Protein AF-A0A3C1KRU2-F1 (afdb_monomer)

pLDDT: mean 74.0, std 18.88, range [29.31, 93.12]

Nearest PDB structures (foldseek):
  8e1j-assembly1_A  TM=1.398E-01  e=3.985E-01  Schizosaccharomyces pombe
  4pjo-assembly2_b  TM=2.878E-01  e=5.418E+00  Homo sapiens
  8r08-assembly1_12  TM=2.930E-01  e=7.508E+00  Homo sapiens

Sequence (126 aa):
MQRRKEFQFIAGGAAMFTITPTATLGSSQRDDLEVFAVIDGRKVFLPEDARYVMQDRRGLWFYSKRKPRLSEGDWTPNKTSIACVTERGCVRVLKTEPAATWLETCQRTIRMVARNGERRPADDAA

Solvent-accessible surface area (backbone atoms only — not comparable to full-atom values): 7876 Å² total; per-residue (Å²): 138,83,82,79,79,80,84,78,85,80,90,77,91,76,99,64,98,64,70,67,61,51,26,48,69,75,82,81,90,54,76,52,65,45,29,28,40,78,55,94,92,37,54,36,34,42,51,84,68,48,40,30,35,32,34,43,78,86,10,41,32,30,37,30,71,62,84,78,91,63,63,90,86,71,60,55,89,88,42,51,61,34,16,27,62,42,99,86,73,47,65,40,70,43,67,57,84,55,52,94,48,41,73,82,49,50,41,68,43,50,46,35,28,44,55,96,90,44,78,41,74,48,81,80,84,124

Mean predicted aligned error: 11.69 Å

Secondary structure (DSSP, 8-state):
-----------------------EES----SSEEEEEEETTEEEE--TT--EEEE-TTSBEEEESS---SPTTTTSTTSEE-EEE-TTS-EEE-B-SPPS-TTTT-EEPEEEEEETTEEEEPP---

Radius of gyration: 16.37 Å; Cα contacts (8 Å, |Δi|>4): 217; chains: 1; bounding box: 44×33×42 Å

Structure (mmCIF, N/CA/C/O backbone):
data_AF-A0A3C1KRU2-F1
#
_entry.id   AF-A0A3C1KRU2-F1
#
loop_
_atom_site.group_PDB
_atom_site.id
_atom_site.type_symbol
_atom_site.label_atom_id
_atom_site.label_alt_id
_atom_site.label_comp_id
_atom_site.label_asym_id
_atom_site.label_entity_id
_atom_site.label_seq_id
_atom_site.pdbx_PDB_ins_code
_atom_site.Cartn_x
_atom_site.Cartn_y
_atom_site.Cartn_z
_atom_site.occupancy
_atom_site.B_iso_or_equiv
_atom_site.auth_seq_id
_atom_site.auth_comp_id
_atom_site.auth_asym_id
_atom_site.auth_atom_id
_atom_site.pdbx_PDB_model_num
ATOM 1 N N . MET A 1 1 ? -27.102 -12.851 28.538 1.00 36.50 1 MET A N 1
ATOM 2 C CA . MET A 1 1 ? -26.575 -13.852 27.580 1.00 36.50 1 MET A CA 1
ATOM 3 C C . MET A 1 1 ? -26.629 -13.263 26.171 1.00 36.50 1 MET A C 1
ATOM 5 O O . MET A 1 1 ? -27.646 -13.379 25.500 1.00 36.50 1 MET A O 1
ATOM 9 N N . GLN A 1 2 ? -25.574 -12.564 25.738 1.00 36.72 2 GLN A N 1
ATOM 10 C CA . GLN A 1 2 ? -25.480 -12.010 24.381 1.00 36.72 2 GLN A CA 1
ATOM 11 C C . GLN A 1 2 ? -24.970 -13.102 23.428 1.00 36.72 2 GLN A C 1
ATOM 13 O O . GLN A 1 2 ? -23.829 -13.547 23.556 1.00 36.72 2 GLN A O 1
ATOM 18 N N . ARG A 1 3 ? -25.799 -13.531 22.468 1.00 38.41 3 ARG A N 1
ATOM 19 C CA . ARG A 1 3 ? -25.345 -14.354 21.337 1.00 38.41 3 ARG A CA 1
ATOM 20 C C . ARG A 1 3 ? -24.471 -13.483 20.434 1.00 38.41 3 ARG A C 1
ATOM 22 O O . ARG A 1 3 ? -24.970 -12.543 19.817 1.00 38.41 3 ARG A O 1
ATOM 29 N N . ARG A 1 4 ? -23.170 -13.778 20.385 1.00 37.56 4 ARG A N 1
ATOM 30 C CA . ARG A 1 4 ? -22.245 -13.219 19.392 1.00 37.56 4 ARG A CA 1
ATOM 31 C C . ARG A 1 4 ? -22.706 -13.698 18.014 1.00 37.56 4 ARG A C 1
ATOM 33 O O . ARG A 1 4 ? -22.776 -14.898 17.780 1.00 37.56 4 ARG A O 1
ATOM 40 N N . LYS A 1 5 ? -23.079 -12.765 17.136 1.00 36.12 5 LYS A N 1
ATOM 41 C CA . LYS A 1 5 ? -23.310 -13.061 15.720 1.00 36.12 5 LYS A CA 1
ATOM 42 C C . LYS A 1 5 ? -21.947 -13.305 15.075 1.00 36.12 5 LYS A C 1
ATOM 44 O O . LYS A 1 5 ? -21.162 -12.370 14.939 1.00 36.12 5 LYS A O 1
ATOM 49 N N . GLU A 1 6 ? -21.674 -14.558 14.734 1.00 36.47 6 GLU A N 1
ATOM 50 C CA . GLU A 1 6 ? -20.614 -14.930 13.802 1.00 36.47 6 GLU A CA 1
ATOM 51 C C . GLU A 1 6 ? -20.919 -14.300 12.440 1.00 36.47 6 GLU A C 1
ATOM 53 O O . GLU A 1 6 ? -21.974 -14.535 11.850 1.00 36.47 6 GLU A O 1
ATOM 58 N N . PHE A 1 7 ? -20.006 -13.465 11.950 1.00 29.97 7 PHE A N 1
ATOM 59 C CA . PHE A 1 7 ? -20.025 -13.006 10.567 1.00 29.97 7 PHE A CA 1
ATOM 60 C C . PHE A 1 7 ? -19.333 -14.062 9.713 1.00 29.97 7 PHE A C 1
ATOM 62 O O . PHE A 1 7 ? -18.112 -14.085 9.575 1.00 29.97 7 PHE A O 1
ATOM 69 N N . GLN A 1 8 ? -20.141 -14.967 9.172 1.00 29.31 8 GLN A N 1
ATOM 70 C CA . GLN A 1 8 ? -19.712 -15.969 8.212 1.00 29.31 8 GLN A CA 1
ATOM 71 C C . GLN A 1 8 ? -19.596 -15.301 6.835 1.00 29.31 8 GLN A C 1
ATOM 73 O O . GLN A 1 8 ? -20.592 -14.883 6.243 1.00 29.31 8 GLN A O 1
ATOM 78 N N . PHE A 1 9 ? -18.368 -15.151 6.337 1.00 33.53 9 PHE A N 1
ATOM 79 C CA . PHE A 1 9 ? -18.115 -14.699 4.972 1.00 33.53 9 PHE A CA 1
ATOM 80 C C . PHE A 1 9 ? -18.471 -15.831 4.001 1.00 33.53 9 PHE A C 1
ATOM 82 O O . PHE A 1 9 ? -17.787 -16.851 3.950 1.00 33.53 9 PHE A O 1
ATOM 89 N N . ILE A 1 10 ? -19.549 -15.653 3.236 1.00 40.31 10 ILE A N 1
ATOM 90 C CA . ILE A 1 10 ? -19.930 -16.562 2.152 1.00 40.31 10 ILE A CA 1
ATOM 91 C C . ILE A 1 10 ? -19.189 -16.126 0.885 1.00 40.31 10 ILE A C 1
ATOM 93 O O . ILE A 1 10 ? -19.468 -15.070 0.320 1.00 40.31 10 ILE A O 1
ATOM 97 N N . ALA A 1 11 ? -18.248 -16.954 0.436 1.00 46.50 11 ALA A N 1
ATOM 98 C CA . ALA A 1 11 ? -17.727 -16.906 -0.923 1.00 46.50 11 ALA A CA 1
ATOM 99 C C . ALA A 1 11 ? -18.720 -17.631 -1.848 1.00 46.50 11 ALA A C 1
ATOM 101 O O . ALA A 1 11 ? -18.865 -18.848 -1.775 1.00 46.50 11 ALA A O 1
ATOM 102 N N . GLY A 1 12 ? -19.423 -16.884 -2.700 1.00 32.94 12 GLY A N 1
ATOM 103 C CA . GLY A 1 12 ? -20.343 -17.419 -3.705 1.00 32.94 12 GLY A CA 1
ATOM 104 C C . GLY A 1 12 ? -20.366 -16.499 -4.921 1.00 32.94 12 GLY A C 1
ATOM 105 O O . GLY A 1 12 ? -20.658 -15.314 -4.793 1.00 32.94 12 GLY A O 1
ATOM 106 N N . GLY A 1 13 ? -19.957 -17.031 -6.073 1.00 45.19 13 GLY A N 1
ATOM 107 C CA . GLY A 1 13 ? -19.628 -16.264 -7.270 1.00 45.19 13 GLY A CA 1
ATOM 108 C C . GLY A 1 13 ? -20.804 -15.622 -8.006 1.00 45.19 13 GLY A C 1
ATOM 109 O O . GLY A 1 13 ? -21.908 -16.152 -8.043 1.00 45.19 13 GLY A O 1
ATOM 110 N N . ALA A 1 14 ? -20.500 -14.505 -8.665 1.00 34.34 14 ALA A N 1
ATOM 111 C CA . ALA A 1 14 ? -21.097 -14.035 -9.912 1.00 34.34 14 ALA A CA 1
ATOM 112 C C . ALA A 1 14 ? -20.191 -12.923 -10.467 1.00 34.34 14 ALA A C 1
ATOM 114 O O . ALA A 1 14 ? -19.646 -12.121 -9.710 1.00 34.34 14 ALA A O 1
ATOM 115 N N . ALA A 1 15 ? -19.994 -12.899 -11.783 1.00 44.59 15 ALA A N 1
ATOM 116 C CA . ALA A 1 15 ? -19.169 -11.919 -12.474 1.00 44.59 15 ALA A CA 1
ATOM 117 C C . ALA A 1 15 ? -19.676 -10.479 -12.243 1.00 44.59 15 ALA A C 1
ATOM 119 O O . ALA A 1 15 ? -20.653 -10.040 -12.841 1.00 44.59 15 ALA A O 1
ATOM 120 N N . MET A 1 16 ? -18.974 -9.730 -11.398 1.00 32.31 16 MET A N 1
ATOM 121 C CA . MET A 1 16 ? -18.950 -8.270 -11.373 1.00 32.31 16 MET A CA 1
ATOM 122 C C . MET A 1 16 ? -17.481 -7.858 -11.459 1.00 32.31 16 MET A C 1
ATOM 124 O O . MET A 1 16 ? -16.611 -8.577 -10.964 1.00 32.31 16 MET A O 1
ATOM 128 N N . PHE A 1 17 ? -17.181 -6.706 -12.065 1.00 38.28 17 PHE A N 1
ATOM 129 C CA . PHE A 1 17 ? -15.876 -6.037 -11.965 1.00 38.28 17 PHE A CA 1
ATOM 130 C C . PHE A 1 17 ? -15.652 -5.547 -10.521 1.00 38.28 17 PHE A C 1
ATOM 132 O O . PHE A 1 17 ? -15.549 -4.359 -10.227 1.00 38.28 17 PHE A O 1
ATOM 139 N N . THR A 1 18 ? -15.658 -6.489 -9.588 1.00 40.47 18 THR A N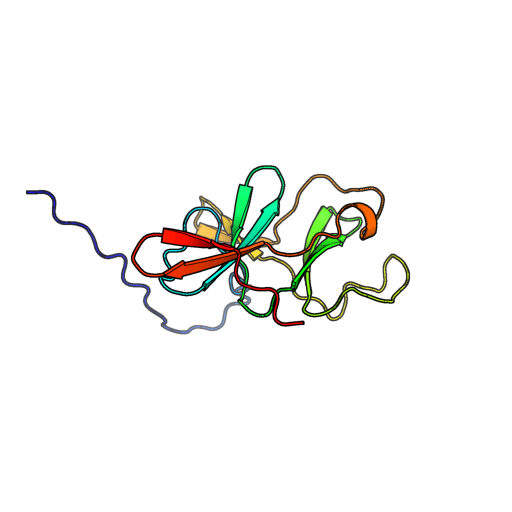 1
ATOM 140 C CA . THR A 1 18 ? -15.452 -6.301 -8.166 1.00 40.47 18 THR A CA 1
ATOM 141 C C . THR A 1 18 ? -13.954 -6.265 -7.986 1.00 40.47 18 THR A C 1
ATOM 143 O O . THR A 1 18 ? -13.292 -7.301 -7.990 1.00 40.47 18 THR A O 1
ATOM 146 N N . ILE A 1 19 ? -13.407 -5.055 -7.876 1.00 52.78 19 ILE A N 1
ATOM 147 C CA . ILE A 1 19 ? -12.082 -4.854 -7.298 1.00 52.78 19 ILE A CA 1
ATOM 148 C C . ILE A 1 19 ? -12.079 -5.668 -6.002 1.00 52.78 19 ILE A C 1
ATOM 150 O O . ILE A 1 19 ? -12.845 -5.373 -5.085 1.00 52.78 19 ILE A O 1
ATOM 154 N N . THR A 1 20 ? -11.307 -6.750 -5.953 1.00 58.72 20 THR A N 1
ATOM 155 C CA . THR A 1 20 ? -11.164 -7.525 -4.724 1.00 58.72 20 THR A CA 1
ATOM 156 C C . THR A 1 20 ? -10.491 -6.616 -3.699 1.00 58.72 20 THR A C 1
ATOM 158 O O . THR A 1 20 ? -9.481 -5.993 -4.041 1.00 58.72 20 THR A O 1
ATOM 161 N N . PRO A 1 21 ? -11.016 -6.489 -2.466 1.00 64.25 21 PRO A N 1
ATOM 162 C CA . PRO A 1 21 ? -10.324 -5.750 -1.424 1.00 64.25 21 PRO A CA 1
ATOM 163 C C . PRO A 1 21 ? -8.944 -6.368 -1.226 1.00 64.25 21 PRO A C 1
ATOM 165 O O . PRO A 1 21 ? -8.816 -7.521 -0.823 1.00 64.25 21 PRO A O 1
ATOM 168 N N . THR A 1 22 ? -7.905 -5.609 -1.540 1.00 72.00 22 THR A N 1
ATOM 169 C CA . THR A 1 22 ? -6.524 -6.029 -1.293 1.00 72.00 22 THR A CA 1
ATOM 170 C C . THR A 1 22 ? -6.092 -5.663 0.118 1.00 72.00 22 THR A C 1
ATOM 172 O O . THR A 1 22 ? -5.022 -6.069 0.556 1.00 72.00 22 THR A O 1
ATOM 175 N N . ALA A 1 23 ? -6.894 -4.854 0.811 1.00 72.00 23 ALA A N 1
ATOM 176 C CA . ALA A 1 23 ? -6.614 -4.366 2.138 1.00 72.00 23 ALA A CA 1
ATOM 177 C C . ALA A 1 23 ? -7.881 -4.281 2.989 1.00 72.00 23 ALA A C 1
ATOM 179 O O . ALA A 1 23 ? -8.991 -4.075 2.494 1.00 72.00 23 ALA A O 1
ATOM 180 N N . THR A 1 24 ? -7.695 -4.419 4.299 1.00 72.62 24 THR A N 1
ATOM 181 C CA . THR A 1 24 ? -8.758 -4.229 5.293 1.00 72.62 24 THR A CA 1
ATOM 182 C C . THR A 1 24 ? -8.406 -3.037 6.175 1.00 72.62 24 THR A C 1
ATOM 184 O O . THR A 1 24 ? -7.258 -2.888 6.595 1.00 72.62 24 THR A O 1
ATOM 187 N N . LEU A 1 25 ? -9.385 -2.179 6.457 1.00 62.91 25 LEU A N 1
ATOM 188 C CA . LEU A 1 25 ? -9.247 -1.079 7.414 1.00 62.91 25 LEU A CA 1
ATOM 189 C C . LEU A 1 25 ? -9.668 -1.565 8.806 1.00 62.91 25 LEU A C 1
ATOM 191 O O . LEU A 1 25 ? -10.675 -2.258 8.929 1.00 62.91 25 LEU A O 1
ATOM 195 N N . GLY A 1 26 ? -8.943 -1.181 9.860 1.00 63.66 26 GLY A N 1
ATOM 196 C CA . GLY A 1 26 ? -9.392 -1.406 11.243 1.00 63.66 26 GLY A CA 1
ATOM 197 C C . GLY A 1 26 ? -8.656 -2.524 11.980 1.00 63.66 26 GLY A C 1
ATOM 198 O O . GLY A 1 26 ? -7.513 -2.313 12.376 1.00 63.66 26 GLY A O 1
ATOM 199 N N . SER A 1 27 ? -9.296 -3.681 12.212 1.00 51.47 27 SER A N 1
ATOM 200 C CA . SER A 1 27 ? -8.738 -4.834 12.949 1.00 51.47 27 SER A CA 1
ATOM 201 C C . SER A 1 27 ? -8.808 -6.129 12.131 1.00 51.47 27 SER A C 1
ATOM 203 O O . SER A 1 27 ? -9.883 -6.708 11.991 1.00 51.47 27 SER A O 1
ATOM 205 N N . SER A 1 28 ? -7.680 -6.628 11.625 1.00 53.03 28 SER A N 1
ATOM 206 C CA . SER A 1 28 ? -7.599 -7.999 11.123 1.00 53.03 28 SER A CA 1
ATOM 207 C C . SER A 1 28 ? -7.063 -8.896 12.234 1.00 53.03 28 SER A C 1
ATOM 209 O O . SER A 1 28 ? -5.923 -8.730 12.659 1.00 53.03 28 SER A O 1
ATOM 211 N N . GLN A 1 29 ? -7.883 -9.833 12.704 1.00 48.91 29 GLN A N 1
ATOM 212 C CA . GLN A 1 29 ? -7.456 -10.938 13.565 1.00 48.91 29 GLN A CA 1
ATOM 213 C C . GLN A 1 29 ? -6.939 -12.069 12.672 1.00 48.91 29 GLN A C 1
ATOM 215 O O . GLN A 1 29 ? -7.651 -13.031 12.404 1.00 48.91 29 GLN A O 1
ATOM 220 N N . ARG A 1 30 ? -5.737 -11.914 12.111 1.00 54.28 30 ARG A N 1
ATOM 221 C CA . ARG A 1 30 ? -4.972 -13.081 11.661 1.00 54.28 30 ARG A CA 1
ATOM 222 C C . ARG A 1 30 ? -3.965 -13.359 12.760 1.00 54.28 30 ARG A C 1
ATOM 224 O O . ARG A 1 30 ? -3.138 -12.498 13.042 1.00 54.28 30 ARG A O 1
ATOM 231 N N . ASP A 1 31 ? -4.112 -14.513 13.397 1.00 58.94 31 ASP A N 1
ATOM 232 C CA . ASP A 1 31 ? -3.462 -14.830 14.670 1.00 58.94 31 ASP A CA 1
ATOM 233 C C . ASP A 1 31 ? -1.939 -15.015 14.573 1.00 58.94 31 ASP A C 1
ATOM 235 O O . ASP A 1 31 ? -1.280 -15.044 15.606 1.00 58.94 31 ASP A O 1
ATOM 239 N N . ASP A 1 32 ? -1.364 -15.032 13.363 1.00 72.62 32 ASP A N 1
ATOM 240 C CA . ASP A 1 32 ? 0.059 -15.335 13.174 1.00 72.62 32 ASP A CA 1
ATOM 241 C C . ASP A 1 32 ? 0.883 -14.139 12.663 1.00 72.62 32 ASP A C 1
ATOM 243 O O . ASP A 1 32 ? 1.864 -13.750 13.297 1.00 72.62 32 ASP A O 1
ATOM 247 N N . LEU A 1 33 ? 0.498 -13.516 11.540 1.00 79.88 33 LEU A N 1
ATOM 248 C CA . LEU A 1 33 ? 1.261 -12.435 10.901 1.00 79.88 33 LEU A CA 1
ATOM 249 C C . LEU A 1 33 ? 0.351 -11.286 10.448 1.00 79.88 33 LEU A C 1
ATOM 251 O O . LEU A 1 33 ? -0.450 -11.417 9.522 1.00 79.88 33 LEU A O 1
ATOM 255 N N . GLU A 1 34 ? 0.531 -10.117 11.057 1.00 85.31 34 GLU A N 1
ATOM 256 C CA . GLU A 1 34 ? -0.104 -8.871 10.638 1.00 85.31 34 GLU A CA 1
ATOM 257 C C . GLU A 1 34 ? 0.874 -8.044 9.796 1.00 85.31 34 GLU A C 1
ATOM 259 O O . GLU A 1 34 ? 1.901 -7.582 10.296 1.00 85.31 34 GLU A O 1
ATOM 264 N N . VAL A 1 35 ? 0.532 -7.788 8.532 1.00 88.88 35 VAL A N 1
ATOM 265 C CA . VAL A 1 35 ? 1.250 -6.830 7.677 1.00 88.88 35 VAL A CA 1
ATOM 266 C C . VAL A 1 35 ? 0.362 -5.619 7.451 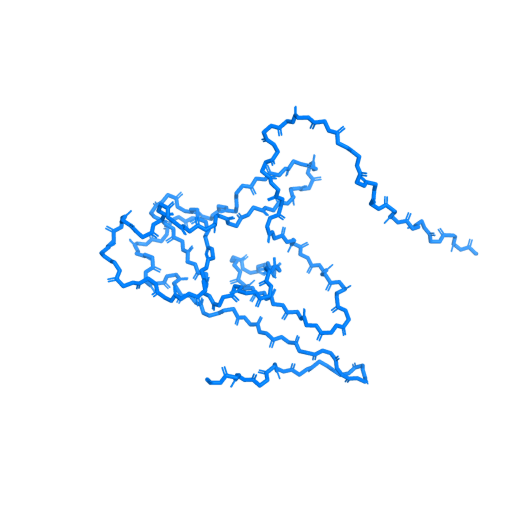1.00 88.88 35 VAL A C 1
ATOM 268 O O . VAL A 1 35 ? -0.786 -5.757 7.034 1.00 88.88 35 VAL A O 1
ATOM 271 N N . PHE A 1 36 ? 0.860 -4.423 7.749 1.00 89.94 36 PHE A N 1
ATOM 272 C CA . PHE A 1 36 ? 0.078 -3.200 7.605 1.00 89.94 36 PHE A CA 1
ATOM 273 C C . PHE A 1 36 ? 0.935 -1.973 7.312 1.00 89.94 36 PHE A C 1
ATOM 275 O O . PHE A 1 36 ? 2.149 -1.970 7.489 1.00 89.94 36 PHE A O 1
ATOM 282 N N . ALA A 1 37 ? 0.283 -0.898 6.891 1.00 91.94 37 ALA A N 1
ATOM 283 C CA . ALA A 1 37 ? 0.854 0.438 6.847 1.00 91.94 37 ALA A CA 1
ATOM 284 C C . ALA A 1 37 ? -0.056 1.412 7.600 1.00 91.94 37 ALA A C 1
ATOM 286 O O . ALA A 1 37 ? -1.264 1.186 7.700 1.00 91.94 37 ALA A O 1
ATOM 287 N N . VAL A 1 38 ? 0.521 2.488 8.133 1.00 91.06 38 VAL A N 1
ATOM 288 C CA . VAL A 1 38 ? -0.257 3.615 8.652 1.00 91.06 38 VAL A CA 1
ATOM 289 C C . VAL A 1 38 ? -0.355 4.644 7.537 1.00 91.06 3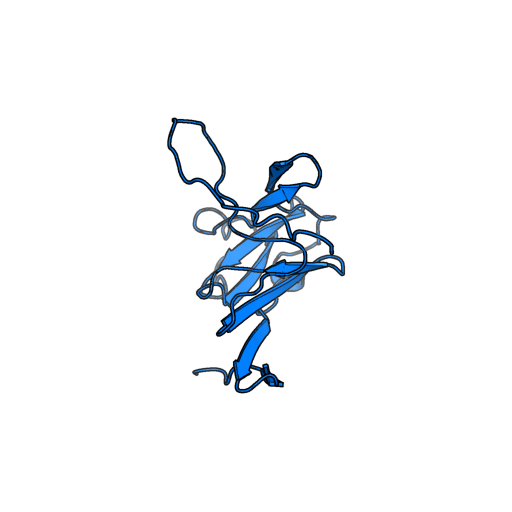8 VAL A C 1
ATOM 291 O O . VAL A 1 38 ? 0.659 5.166 7.078 1.00 91.06 38 VAL A O 1
ATOM 294 N N . ILE A 1 39 ? -1.570 4.882 7.059 1.00 90.00 39 ILE A N 1
ATOM 295 C CA . ILE A 1 39 ? -1.862 5.832 5.985 1.00 90.00 39 ILE A CA 1
ATOM 296 C C . ILE A 1 39 ? -2.926 6.779 6.519 1.00 90.00 39 ILE A C 1
ATOM 298 O O . ILE A 1 39 ? -3.987 6.323 6.943 1.00 90.00 39 ILE A O 1
ATOM 302 N N . ASP A 1 40 ? -2.622 8.077 6.536 1.00 87.25 40 ASP A N 1
ATOM 303 C CA . ASP A 1 40 ? -3.524 9.121 7.045 1.00 87.25 40 ASP A CA 1
ATOM 304 C C . ASP A 1 40 ? -4.059 8.812 8.463 1.00 87.25 40 ASP A C 1
ATOM 306 O O . ASP A 1 40 ? -5.256 8.820 8.744 1.00 87.25 40 ASP A O 1
ATOM 310 N N . GLY A 1 41 ? -3.154 8.387 9.355 1.00 86.00 41 GLY A N 1
ATOM 311 C CA . GLY A 1 41 ? -3.477 8.005 10.737 1.00 86.00 41 GLY A CA 1
ATOM 312 C C . GLY A 1 41 ? -4.257 6.692 10.894 1.00 86.00 41 GLY A C 1
ATOM 313 O O . GLY A 1 41 ? -4.562 6.296 12.018 1.00 86.00 41 GLY A O 1
ATOM 314 N N . ARG A 1 42 ? -4.568 5.980 9.803 1.00 85.81 42 ARG A N 1
ATOM 315 C CA . ARG A 1 42 ? -5.343 4.731 9.825 1.00 85.81 42 ARG A CA 1
ATOM 316 C C . ARG A 1 42 ? -4.471 3.517 9.541 1.00 85.81 42 ARG A C 1
ATOM 318 O O . ARG A 1 42 ? -3.642 3.521 8.633 1.00 85.81 42 ARG A O 1
ATOM 325 N N . LYS A 1 43 ? -4.708 2.438 10.290 1.00 88.00 43 LYS A N 1
ATOM 326 C CA . LYS A 1 43 ? -4.082 1.134 10.049 1.00 88.00 43 LYS A CA 1
ATOM 327 C C . LYS A 1 43 ? -4.737 0.461 8.840 1.00 88.00 43 LYS A C 1
ATOM 329 O O . LYS A 1 43 ? -5.933 0.162 8.862 1.00 88.00 43 LYS A O 1
ATOM 334 N N . VAL A 1 44 ? -3.940 0.223 7.803 1.00 88.50 44 VAL A N 1
ATOM 335 C CA . VAL A 1 44 ? -4.333 -0.453 6.563 1.00 88.50 44 VAL A CA 1
ATOM 336 C C . VAL A 1 44 ? -3.627 -1.799 6.509 1.00 88.50 44 VAL A C 1
ATOM 338 O O . VAL A 1 44 ? -2.413 -1.840 6.314 1.00 88.50 44 VAL A O 1
ATOM 341 N N . PHE A 1 45 ? -4.362 -2.894 6.697 1.00 87.50 45 PHE A N 1
ATOM 342 C CA . PHE A 1 45 ? -3.797 -4.239 6.585 1.00 87.50 45 PHE A CA 1
ATOM 343 C C . PHE A 1 45 ? -3.621 -4.630 5.136 1.00 87.50 45 PHE A C 1
ATOM 345 O O . PHE A 1 45 ? -4.500 -4.384 4.316 1.00 87.50 45 PHE A O 1
ATOM 352 N N . LEU A 1 46 ? -2.493 -5.253 4.845 1.00 88.06 46 LEU A N 1
ATOM 353 C CA . LEU A 1 46 ? -2.036 -5.576 3.508 1.00 88.06 46 LEU A CA 1
ATOM 354 C C . LEU A 1 46 ? -1.741 -7.074 3.412 1.00 88.06 46 LEU A C 1
ATOM 356 O O . LEU A 1 46 ? -1.597 -7.745 4.438 1.00 88.06 46 LEU A O 1
ATOM 360 N N . PRO A 1 47 ? -1.619 -7.611 2.191 1.00 86.88 47 PRO A N 1
ATOM 361 C CA . PRO A 1 47 ? -1.182 -8.981 1.994 1.00 86.88 47 PRO A CA 1
ATOM 362 C C . PRO A 1 47 ? 0.237 -9.189 2.535 1.00 86.88 47 PRO A C 1
ATOM 364 O O . PRO A 1 47 ? 1.050 -8.265 2.581 1.00 86.88 47 PRO A O 1
ATOM 367 N N . GLU A 1 48 ? 0.559 -10.424 2.907 1.00 86.94 48 GLU A N 1
ATOM 368 C CA . GLU A 1 48 ? 1.833 -10.762 3.554 1.00 86.94 48 GLU A CA 1
ATOM 369 C C . GLU A 1 48 ? 3.064 -10.492 2.682 1.00 86.94 48 GLU A C 1
ATOM 371 O O . GLU A 1 48 ? 4.171 -10.322 3.197 1.00 86.94 48 GLU A O 1
ATOM 376 N N . ASP A 1 49 ? 2.888 -10.443 1.365 1.00 86.00 49 ASP A N 1
ATOM 377 C CA . ASP A 1 49 ? 3.941 -10.168 0.395 1.00 86.00 49 ASP A CA 1
ATOM 378 C C . ASP A 1 49 ? 4.138 -8.668 0.112 1.00 86.00 49 ASP A C 1
ATOM 380 O O . ASP A 1 49 ? 5.115 -8.291 -0.546 1.00 86.00 49 ASP A O 1
ATOM 384 N N . ALA A 1 50 ? 3.269 -7.798 0.634 1.00 90.38 50 ALA A N 1
ATOM 385 C CA . ALA A 1 50 ? 3.460 -6.359 0.579 1.00 90.38 50 ALA A CA 1
ATOM 386 C C . ALA A 1 50 ? 4.667 -5.970 1.444 1.00 90.38 50 ALA A C 1
ATOM 388 O O . ALA A 1 50 ? 4.703 -6.257 2.638 1.00 90.38 50 ALA A O 1
ATOM 389 N N . ARG A 1 51 ? 5.668 -5.325 0.832 1.00 92.12 51 ARG A N 1
ATOM 390 C CA . ARG A 1 51 ? 6.862 -4.819 1.534 1.00 92.12 51 ARG A CA 1
ATOM 391 C C . ARG A 1 51 ? 6.931 -3.301 1.567 1.00 92.12 51 ARG A C 1
ATOM 393 O O . ARG A 1 51 ? 7.460 -2.735 2.519 1.00 92.12 51 ARG A O 1
ATOM 400 N N . TYR A 1 52 ? 6.419 -2.651 0.529 1.00 92.31 52 TYR A N 1
ATOM 401 C CA . TYR A 1 52 ? 6.400 -1.201 0.402 1.00 92.31 52 TYR A CA 1
ATOM 402 C C . TYR A 1 52 ? 5.005 -0.735 0.036 1.00 92.31 52 TYR A C 1
ATOM 404 O O . TYR A 1 52 ? 4.316 -1.409 -0.733 1.00 92.31 52 TYR A O 1
ATOM 412 N N . VAL A 1 53 ? 4.641 0.441 0.527 1.00 93.06 53 VAL A N 1
ATOM 413 C CA . VAL A 1 53 ? 3.487 1.196 0.050 1.00 93.06 53 VAL A CA 1
ATOM 414 C C . VAL A 1 53 ? 3.918 2.584 -0.378 1.00 93.06 53 VAL A C 1
ATOM 416 O O . VAL A 1 53 ? 4.891 3.126 0.145 1.00 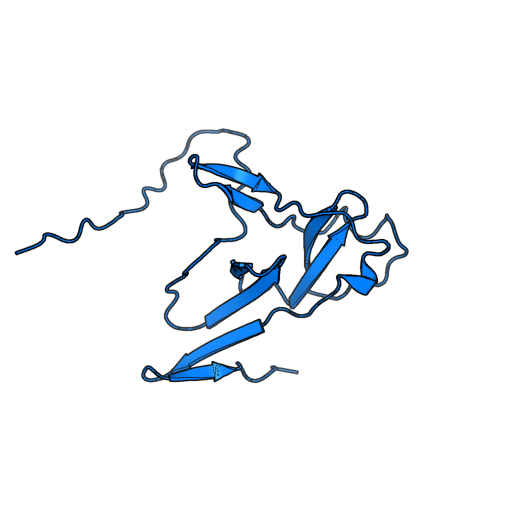93.06 53 VAL A O 1
ATOM 419 N N . MET A 1 54 ? 3.206 3.134 -1.349 1.00 92.81 54 MET A N 1
ATOM 420 C CA . MET A 1 54 ? 3.479 4.455 -1.899 1.00 92.81 54 MET A CA 1
ATOM 421 C C . MET A 1 54 ? 2.238 5.016 -2.579 1.00 92.81 54 MET A C 1
ATOM 423 O O . MET A 1 54 ? 1.344 4.270 -2.992 1.00 92.81 54 MET A O 1
ATOM 427 N N . GLN A 1 55 ? 2.223 6.334 -2.715 1.00 91.94 55 GLN A N 1
ATOM 428 C CA . GLN A 1 55 ? 1.154 7.084 -3.343 1.00 91.94 55 GLN A CA 1
ATOM 429 C C . GLN A 1 55 ? 1.587 7.587 -4.724 1.00 91.94 55 GLN A C 1
ATOM 431 O O . GLN A 1 55 ? 2.737 7.984 -4.918 1.00 91.94 55 GLN A O 1
ATOM 436 N N . ASP A 1 56 ? 0.679 7.573 -5.696 1.00 89.31 56 ASP A N 1
ATOM 437 C CA . ASP A 1 56 ? 0.886 8.257 -6.973 1.00 89.31 56 ASP A CA 1
ATOM 438 C C . ASP A 1 56 ? 0.510 9.750 -6.898 1.00 89.31 56 ASP A C 1
ATOM 440 O O . ASP A 1 56 ? -0.086 10.225 -5.931 1.00 89.31 56 ASP A O 1
ATOM 444 N N . ARG A 1 57 ? 0.794 10.496 -7.973 1.00 87.19 57 ARG A N 1
ATOM 445 C CA . ARG A 1 57 ? 0.447 11.926 -8.085 1.00 87.19 57 ARG A CA 1
ATOM 446 C C . ARG A 1 57 ? -1.062 12.211 -8.062 1.00 87.19 57 ARG A C 1
ATOM 448 O O . ARG A 1 57 ? -1.471 13.360 -7.961 1.00 87.19 57 ARG A O 1
ATOM 455 N N . ARG A 1 58 ? -1.915 11.190 -8.208 1.00 87.56 58 ARG A N 1
ATOM 456 C CA . ARG A 1 58 ? -3.384 11.312 -8.157 1.00 87.56 58 ARG A CA 1
ATOM 457 C C . ARG A 1 58 ? -3.920 11.084 -6.744 1.00 87.56 58 ARG A C 1
ATOM 459 O O . ARG A 1 58 ? -5.131 11.186 -6.526 1.00 87.56 58 ARG A O 1
ATOM 466 N N . GLY A 1 59 ? -3.039 10.757 -5.807 1.00 89.44 59 GLY A N 1
ATOM 467 C CA . GLY A 1 59 ? -3.357 10.468 -4.425 1.00 89.44 59 GLY A CA 1
ATOM 468 C C . GLY A 1 59 ? -3.720 9.004 -4.150 1.00 89.44 59 GLY A C 1
ATOM 469 O O . GLY A 1 59 ? -4.160 8.692 -3.043 1.00 89.44 59 GLY A O 1
ATOM 470 N N . LEU A 1 60 ? -3.582 8.115 -5.140 1.00 91.19 60 LEU A N 1
ATOM 471 C CA . LEU A 1 60 ? -3.940 6.700 -5.045 1.00 91.19 60 LEU A CA 1
ATOM 472 C C . LEU A 1 60 ? -2.798 5.893 -4.438 1.00 91.19 60 LEU A C 1
ATOM 474 O O . LEU A 1 60 ? -1.638 6.056 -4.813 1.00 91.19 60 LEU A O 1
ATOM 478 N N . TRP A 1 61 ? -3.143 4.982 -3.536 1.00 92.56 61 TRP A N 1
ATOM 479 C CA . TRP A 1 61 ? -2.170 4.147 -2.844 1.00 92.56 61 TRP A CA 1
ATOM 480 C C . TRP A 1 61 ? -1.981 2.793 -3.515 1.00 92.56 61 TRP A C 1
ATOM 482 O O . TRP A 1 61 ? -2.934 2.148 -3.953 1.00 92.56 61 TRP A O 1
ATOM 492 N N . PHE A 1 62 ? -0.734 2.336 -3.536 1.00 92.50 62 PHE A N 1
ATOM 493 C CA . PHE A 1 62 ? -0.314 1.060 -4.100 1.00 92.50 62 PHE A CA 1
ATOM 494 C C . PHE A 1 62 ? 0.615 0.342 -3.130 1.00 92.50 62 PHE A C 1
ATOM 496 O O . PHE A 1 62 ? 1.288 0.980 -2.319 1.00 92.50 62 PHE A O 1
ATOM 503 N N . TYR A 1 63 ? 0.694 -0.981 -3.252 1.00 92.25 63 TYR A N 1
ATOM 504 C CA . TYR A 1 63 ? 1.711 -1.773 -2.573 1.00 92.25 63 TYR A CA 1
ATOM 505 C C . TYR A 1 63 ? 2.605 -2.520 -3.564 1.00 92.25 63 TYR A C 1
ATOM 507 O O . TYR A 1 63 ? 2.252 -2.771 -4.720 1.00 92.25 63 TYR A O 1
ATOM 515 N N . SER A 1 64 ? 3.808 -2.867 -3.112 1.00 90.69 64 SER A N 1
ATOM 516 C CA . SER A 1 64 ? 4.787 -3.585 -3.920 1.00 90.69 64 SER A CA 1
ATOM 517 C C . SER A 1 64 ? 5.680 -4.500 -3.084 1.00 90.69 64 SER A C 1
ATOM 519 O O . SER A 1 64 ? 5.954 -4.246 -1.909 1.00 90.69 64 SER A O 1
ATOM 521 N N . LYS A 1 65 ? 6.168 -5.574 -3.715 1.00 90.31 65 LYS A N 1
ATOM 522 C CA . LYS A 1 65 ? 7.137 -6.512 -3.117 1.00 90.31 65 LYS A CA 1
ATOM 523 C C . LYS A 1 65 ? 8.554 -5.945 -3.075 1.00 90.31 65 LYS A C 1
ATOM 525 O O . LYS A 1 65 ? 9.367 -6.341 -2.251 1.00 90.31 65 LYS A O 1
ATOM 530 N N . ARG A 1 66 ? 8.883 -5.051 -4.009 1.00 87.12 66 ARG A N 1
ATOM 531 C CA . ARG A 1 66 ? 10.209 -4.448 -4.173 1.00 87.12 66 ARG A CA 1
ATOM 532 C C . ARG A 1 66 ? 10.035 -2.963 -4.427 1.00 87.12 66 ARG A C 1
ATOM 534 O O . ARG A 1 66 ? 9.154 -2.588 -5.201 1.00 87.12 66 ARG A O 1
ATOM 541 N N . LYS A 1 67 ? 10.917 -2.149 -3.844 1.00 86.31 67 LYS A N 1
ATOM 542 C CA . LYS A 1 67 ? 10.950 -0.713 -4.112 1.00 86.31 67 LYS A CA 1
ATOM 543 C C . LYS A 1 67 ? 11.119 -0.481 -5.626 1.00 86.31 67 LYS A C 1
ATOM 545 O O . LYS A 1 67 ? 12.038 -1.060 -6.215 1.00 86.31 67 LYS A O 1
ATOM 550 N N . PRO A 1 68 ? 10.242 0.308 -6.273 1.00 84.00 68 PRO A N 1
ATOM 551 C CA . PRO A 1 68 ? 10.399 0.679 -7.673 1.00 84.00 68 PRO A CA 1
ATOM 552 C C . PRO A 1 68 ? 11.768 1.317 -7.934 1.00 84.00 68 PRO A C 1
ATOM 554 O O . PRO A 1 68 ? 12.245 2.115 -7.132 1.00 84.00 68 PRO A O 1
ATOM 557 N N . ARG A 1 69 ? 12.385 0.961 -9.067 1.00 81.81 69 ARG A N 1
ATOM 558 C CA . ARG A 1 69 ? 13.631 1.569 -9.578 1.00 81.81 69 ARG A CA 1
ATOM 559 C C . ARG A 1 69 ? 13.375 2.558 -10.726 1.00 81.81 69 ARG A C 1
ATOM 561 O O . ARG A 1 69 ? 14.316 2.982 -11.381 1.00 81.81 69 ARG A O 1
ATOM 568 N N . LEU A 1 70 ? 12.103 2.838 -11.009 1.00 74.06 70 LEU A N 1
ATOM 569 C CA . LEU A 1 70 ? 11.641 3.611 -12.163 1.00 74.06 70 LEU A CA 1
ATOM 570 C C . LEU A 1 70 ? 11.534 5.102 -11.822 1.00 74.06 70 LEU A C 1
ATOM 572 O O . LEU A 1 70 ? 11.364 5.463 -10.654 1.00 74.06 70 LEU A O 1
ATOM 576 N N . SER A 1 71 ? 11.594 5.940 -12.858 1.00 69.62 71 SER A N 1
ATOM 577 C CA . SER A 1 71 ? 11.276 7.368 -12.805 1.00 69.62 71 SER A CA 1
ATOM 578 C C . SER A 1 71 ? 9.836 7.614 -12.352 1.00 69.62 71 SER A C 1
ATOM 580 O O . SER A 1 71 ? 8.965 6.739 -12.384 1.00 69.62 71 SER A O 1
ATOM 582 N N . GLU A 1 72 ? 9.583 8.831 -11.883 1.00 65.75 72 GLU A N 1
ATOM 583 C CA . GLU A 1 72 ? 8.258 9.252 -11.454 1.00 65.75 72 GLU A CA 1
ATOM 584 C C . GLU A 1 72 ? 7.233 9.160 -12.600 1.00 65.75 72 GLU A C 1
ATOM 586 O O . GLU A 1 72 ? 7.504 9.592 -13.714 1.00 65.75 72 GLU A O 1
ATOM 591 N N . GLY A 1 73 ? 6.051 8.597 -12.323 1.00 66.06 73 GLY A N 1
ATOM 592 C CA . GLY A 1 73 ? 4.975 8.404 -13.307 1.00 66.06 73 GLY A CA 1
ATOM 593 C C . GLY A 1 73 ? 4.858 6.977 -13.854 1.00 66.06 73 GLY A C 1
ATOM 594 O O . GLY A 1 73 ? 3.747 6.464 -13.938 1.00 66.06 73 GLY A O 1
ATOM 595 N N . ASP A 1 74 ? 5.974 6.289 -14.101 1.00 73.25 74 ASP A N 1
ATOM 596 C CA . ASP A 1 74 ? 5.970 4.975 -14.778 1.00 73.25 74 ASP A CA 1
ATOM 597 C C . ASP A 1 74 ? 5.932 3.776 -13.826 1.00 73.25 74 ASP A C 1
ATOM 599 O O . ASP A 1 74 ? 5.953 2.615 -14.237 1.00 73.25 74 ASP A O 1
ATOM 603 N N . TRP A 1 75 ? 5.918 4.017 -12.518 1.00 80.75 75 TRP A N 1
ATOM 604 C CA . TRP A 1 75 ? 6.083 2.945 -11.540 1.00 80.75 75 TRP A CA 1
ATOM 605 C C . TRP A 1 75 ? 4.795 2.155 -11.254 1.00 80.75 75 TRP A C 1
ATOM 607 O O . TRP A 1 75 ? 4.903 1.037 -10.730 1.00 80.75 75 TRP A O 1
ATOM 617 N N . THR A 1 76 ? 3.620 2.702 -11.599 1.00 81.31 76 THR A N 1
ATOM 618 C CA . THR A 1 76 ? 2.265 2.195 -11.286 1.00 81.31 76 THR A CA 1
ATOM 619 C C . THR A 1 76 ? 1.723 1.041 -12.152 1.00 81.31 76 THR A C 1
ATOM 621 O O . THR A 1 76 ? 0.988 0.235 -11.583 1.00 81.31 76 THR A O 1
ATOM 624 N N . PRO A 1 77 ? 2.069 0.849 -13.449 1.00 77.31 77 PRO A N 1
ATOM 625 C CA . PRO A 1 77 ? 1.373 -0.107 -14.330 1.00 77.31 77 PRO A CA 1
ATOM 626 C C . PRO A 1 77 ? 1.370 -1.562 -13.848 1.00 77.31 77 PRO A C 1
ATOM 628 O O . PRO A 1 77 ? 0.429 -2.302 -14.100 1.00 77.31 77 PRO A O 1
ATOM 631 N N . ASN A 1 78 ? 2.415 -1.965 -13.123 1.00 77.62 78 ASN A N 1
ATOM 632 C CA . ASN A 1 78 ? 2.585 -3.328 -12.613 1.00 77.62 78 ASN A CA 1
ATOM 633 C C . ASN A 1 78 ? 2.416 -3.419 -11.089 1.00 77.62 78 ASN A C 1
ATOM 635 O O . ASN A 1 78 ? 2.915 -4.362 -10.471 1.00 77.62 78 ASN A O 1
ATOM 639 N N . LYS A 1 79 ? 1.829 -2.400 -10.447 1.00 83.06 79 LYS A N 1
ATOM 640 C CA . LYS A 1 79 ? 1.630 -2.375 -8.993 1.00 83.06 79 LYS A CA 1
ATOM 641 C C . LYS A 1 79 ? 0.170 -2.533 -8.649 1.00 83.06 79 LYS A C 1
ATOM 643 O O . LYS A 1 79 ? -0.711 -2.005 -9.319 1.00 83.06 79 LYS A O 1
ATOM 648 N N . THR A 1 80 ? -0.064 -3.231 -7.552 1.00 86.25 80 THR A N 1
ATOM 649 C CA . THR A 1 80 ? -1.411 -3.468 -7.070 1.00 86.25 80 THR A CA 1
ATOM 650 C C . THR A 1 80 ? -1.878 -2.259 -6.274 1.00 86.25 80 THR A C 1
ATOM 652 O O . THR A 1 80 ? -1.224 -1.847 -5.312 1.00 86.25 80 THR A O 1
ATOM 655 N N . SER A 1 81 ? -3.009 -1.681 -6.676 1.00 88.38 81 SER A N 1
ATOM 656 C CA . SER A 1 81 ? -3.670 -0.623 -5.914 1.00 88.38 81 SER A CA 1
ATOM 657 C C . SER A 1 81 ? -4.178 -1.168 -4.585 1.00 88.38 81 SER A C 1
ATOM 659 O O . SER A 1 81 ? -4.732 -2.265 -4.540 1.00 88.38 81 SER A O 1
ATOM 661 N N . ILE A 1 82 ? -4.057 -0.383 -3.523 1.00 89.69 82 ILE A N 1
ATOM 662 C CA . ILE A 1 82 ? -4.641 -0.689 -2.223 1.00 89.69 82 ILE A CA 1
ATOM 663 C C . ILE A 1 82 ? -6.134 -0.381 -2.303 1.00 89.69 82 ILE A C 1
ATOM 665 O O . ILE A 1 82 ? -6.521 0.781 -2.390 1.00 89.69 82 ILE A O 1
ATOM 669 N N . ALA A 1 83 ? -6.975 -1.412 -2.292 1.00 87.50 83 ALA A N 1
ATOM 670 C CA . ALA A 1 83 ? -8.425 -1.277 -2.291 1.00 87.50 83 ALA A CA 1
ATOM 671 C C . ALA A 1 83 ? -9.022 -1.764 -0.968 1.00 87.50 83 ALA A C 1
ATOM 673 O O . ALA A 1 83 ? -8.725 -2.871 -0.519 1.00 87.50 83 ALA A O 1
ATOM 674 N N . CYS A 1 84 ? 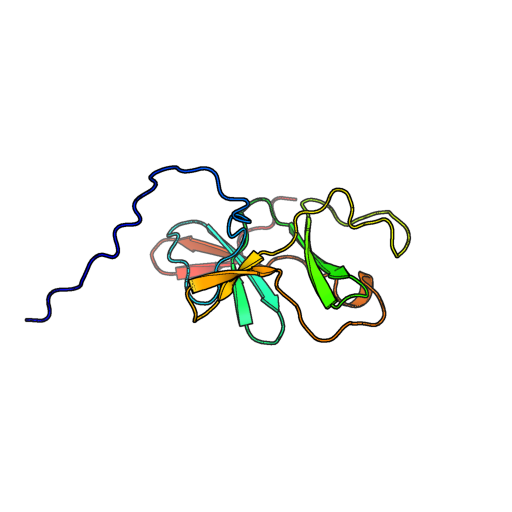-9.885 -0.938 -0.377 1.00 81.12 84 CYS A N 1
ATOM 675 C CA . CYS A 1 84 ? -10.506 -1.167 0.923 1.00 81.12 84 CYS A CA 1
ATOM 676 C C . CYS A 1 84 ? -12.034 -1.156 0.808 1.00 81.12 84 CYS A C 1
ATOM 678 O O . CYS A 1 84 ? -12.607 -0.458 -0.035 1.00 81.12 84 CYS A O 1
ATOM 680 N N . VAL A 1 85 ? -12.703 -1.886 1.702 1.00 78.81 85 VAL A N 1
ATOM 681 C CA . VAL A 1 85 ? -14.156 -1.784 1.884 1.00 78.81 85 VAL A CA 1
ATOM 682 C C . VAL A 1 85 ? -14.462 -0.498 2.651 1.00 78.81 85 VAL A C 1
ATOM 684 O O . VAL A 1 85 ? -13.917 -0.248 3.724 1.00 78.81 85 VAL A O 1
ATOM 687 N N . THR A 1 86 ? -15.311 0.342 2.072 1.00 75.50 86 THR A N 1
ATOM 688 C CA . THR A 1 86 ? -15.830 1.559 2.704 1.00 75.50 86 THR A CA 1
ATOM 689 C C . THR A 1 86 ? -16.927 1.218 3.710 1.00 75.50 86 THR A C 1
ATOM 691 O O . THR A 1 86 ? -17.542 0.158 3.634 1.00 75.50 86 THR A O 1
ATOM 694 N N . GLU A 1 87 ? -17.254 2.152 4.601 1.00 73.00 87 GLU A N 1
ATOM 695 C CA . GLU A 1 87 ? -18.352 2.005 5.574 1.00 73.00 87 GLU A CA 1
ATOM 696 C C . GLU A 1 87 ? -19.709 1.696 4.920 1.00 73.00 87 GLU A C 1
ATOM 698 O O . GLU A 1 87 ? -20.572 1.069 5.524 1.00 73.00 87 GLU A O 1
ATOM 703 N N . ARG A 1 88 ? -19.888 2.092 3.654 1.00 75.56 88 ARG A N 1
ATOM 704 C CA . ARG A 1 88 ? -21.095 1.824 2.859 1.00 75.56 88 ARG A CA 1
ATOM 705 C C . ARG A 1 88 ? -21.091 0.445 2.185 1.00 75.56 88 ARG A C 1
ATOM 707 O O . ARG A 1 88 ? -21.951 0.178 1.356 1.00 75.56 88 ARG A O 1
ATOM 714 N N . GLY A 1 89 ? -20.106 -0.404 2.4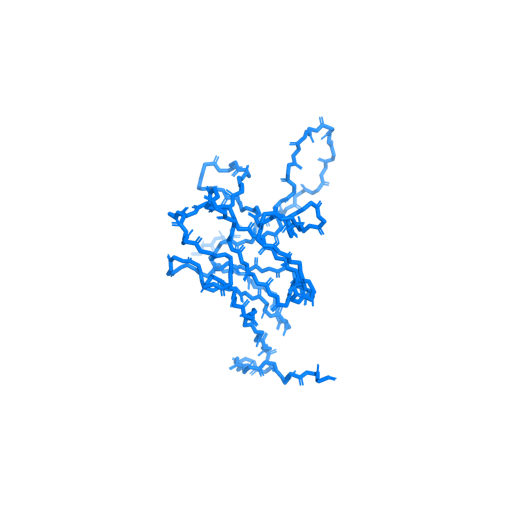78 1.00 75.12 89 GLY A N 1
ATOM 715 C CA . GLY A 1 89 ? -19.963 -1.742 1.898 1.00 75.12 89 GLY A CA 1
ATOM 716 C C . GLY A 1 89 ? -19.368 -1.776 0.486 1.00 75.12 89 GLY A C 1
ATOM 717 O O . GLY A 1 89 ? -19.202 -2.852 -0.079 1.00 75.12 89 GLY A O 1
ATOM 718 N N . CYS A 1 90 ? -19.006 -0.629 -0.099 1.00 77.62 90 CYS A N 1
ATOM 719 C CA . CYS A 1 90 ? -18.405 -0.582 -1.434 1.00 77.62 90 CYS A CA 1
ATOM 720 C C . CYS A 1 90 ? -16.885 -0.735 -1.366 1.00 77.62 90 CYS A C 1
ATOM 722 O O . CYS A 1 90 ? -16.252 -0.104 -0.518 1.00 77.62 90 CYS A O 1
ATOM 724 N N . VAL A 1 91 ? -16.284 -1.464 -2.308 1.00 81.38 91 VAL A N 1
ATOM 725 C CA . VAL A 1 91 ? -14.823 -1.505 -2.465 1.00 81.38 91 VAL A CA 1
ATOM 726 C C . VAL A 1 91 ? -14.349 -0.292 -3.256 1.00 81.38 91 VAL A C 1
ATOM 728 O O . VAL A 1 91 ? -14.848 -0.023 -4.350 1.00 81.38 91 VAL A O 1
ATOM 731 N N . ARG A 1 92 ? -13.385 0.454 -2.714 1.00 84.06 92 ARG A N 1
ATOM 732 C CA . ARG A 1 92 ? -12.743 1.579 -3.405 1.00 84.06 92 ARG A CA 1
ATOM 733 C C . ARG A 1 92 ? -11.241 1.569 -3.192 1.00 84.06 92 ARG A C 1
ATOM 735 O O . ARG A 1 92 ? -10.755 1.133 -2.152 1.00 84.06 92 ARG A O 1
ATOM 742 N N . VAL A 1 93 ? -10.518 2.092 -4.178 1.00 88.38 93 VAL A N 1
ATOM 743 C CA . VAL A 1 93 ? -9.086 2.368 -4.038 1.00 88.38 93 VAL A CA 1
ATOM 744 C C . VAL A 1 93 ? -8.889 3.411 -2.942 1.00 88.38 93 VAL A C 1
ATOM 746 O O . VAL A 1 93 ? -9.602 4.416 -2.896 1.00 88.38 93 VAL A O 1
ATOM 749 N N . LEU A 1 94 ? -7.930 3.155 -2.058 1.00 88.69 94 LEU A N 1
ATOM 750 C CA . LEU A 1 94 ? -7.523 4.074 -1.014 1.00 88.69 94 LEU A CA 1
ATOM 751 C C . LEU A 1 94 ? -6.922 5.323 -1.660 1.00 88.69 94 LEU A C 1
ATOM 753 O O . LEU A 1 94 ? -5.945 5.249 -2.410 1.00 88.6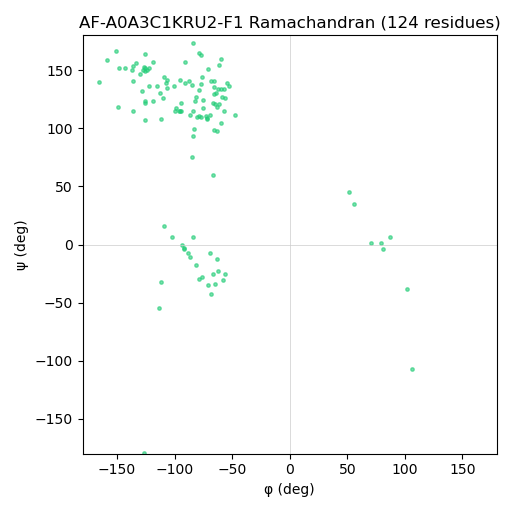9 94 LEU A O 1
ATOM 757 N N . LYS A 1 95 ? -7.529 6.467 -1.358 1.00 91.25 95 LYS A N 1
ATOM 758 C CA . LYS A 1 95 ? -7.125 7.774 -1.858 1.00 91.25 95 LYS A CA 1
ATOM 759 C C . LYS A 1 95 ? -6.973 8.734 -0.686 1.00 91.25 95 LYS A C 1
ATOM 761 O O . LYS A 1 95 ? -7.879 8.824 0.136 1.00 91.25 95 LYS A O 1
ATOM 766 N N . THR A 1 96 ? -5.863 9.457 -0.653 1.00 90.69 96 THR A N 1
ATOM 767 C CA . THR A 1 96 ? -5.621 10.572 0.276 1.00 90.69 96 THR A CA 1
ATOM 768 C C . THR A 1 96 ? -5.215 11.813 -0.520 1.00 90.69 96 THR A C 1
ATOM 770 O O . THR A 1 96 ? -5.179 11.769 -1.755 1.00 90.69 96 THR A O 1
ATOM 773 N N . GLU A 1 97 ? -4.942 12.926 0.162 1.00 91.25 97 GLU A N 1
ATOM 774 C CA . GLU A 1 97 ? -4.418 14.128 -0.491 1.00 91.25 97 GLU A CA 1
ATOM 775 C C . GLU A 1 97 ? -3.107 13.809 -1.236 1.00 91.25 97 GLU A C 1
ATOM 777 O O . GLU A 1 97 ? -2.281 13.074 -0.682 1.00 91.25 97 GLU A O 1
ATOM 782 N N . PRO A 1 98 ? -2.930 14.251 -2.497 1.00 87.94 98 PRO A N 1
ATOM 783 C CA . PRO A 1 98 ? -1.742 13.915 -3.275 1.00 87.94 98 PRO A CA 1
ATOM 784 C C . PRO A 1 98 ? -0.468 14.519 -2.680 1.00 87.94 98 PRO A C 1
ATOM 786 O O . PRO A 1 98 ? -0.398 15.724 -2.452 1.00 87.94 98 PRO A O 1
ATOM 789 N N . ALA A 1 99 ? 0.558 13.694 -2.491 1.00 81.31 99 ALA A N 1
ATOM 790 C CA . ALA A 1 99 ? 1.910 14.155 -2.203 1.00 81.31 99 ALA A CA 1
ATOM 791 C C . ALA A 1 99 ? 2.636 14.637 -3.470 1.00 81.31 99 ALA A C 1
ATOM 793 O O . ALA A 1 99 ? 2.231 14.322 -4.594 1.00 81.31 99 ALA A O 1
ATOM 794 N N . ALA A 1 100 ? 3.741 15.367 -3.281 1.00 77.19 100 ALA A N 1
ATOM 795 C CA . ALA A 1 100 ? 4.536 15.895 -4.385 1.00 77.19 100 ALA A CA 1
ATOM 796 C C . AL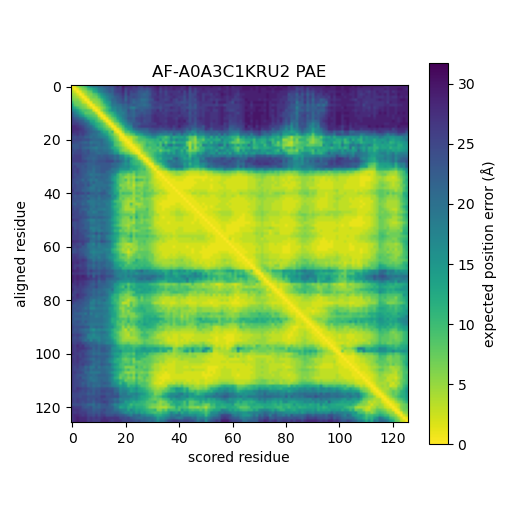A A 1 100 ? 5.239 14.778 -5.168 1.00 77.19 100 ALA A C 1
ATOM 798 O O . ALA A 1 100 ? 5.208 14.799 -6.398 1.00 77.19 100 ALA A O 1
ATOM 799 N N . THR A 1 101 ? 5.814 13.782 -4.478 1.00 85.56 101 THR A N 1
ATOM 800 C CA . THR A 1 101 ? 6.454 12.626 -5.124 1.00 85.56 101 THR A CA 1
ATOM 801 C C . THR A 1 101 ? 6.105 11.292 -4.456 1.00 85.56 101 THR A C 1
ATOM 803 O O . THR A 1 101 ? 5.843 11.198 -3.256 1.00 85.56 101 THR A O 1
ATOM 806 N N . TRP A 1 102 ? 6.151 10.197 -5.226 1.00 86.19 102 TRP A N 1
ATOM 807 C CA . TRP A 1 102 ? 5.934 8.850 -4.668 1.00 86.19 102 TRP A CA 1
ATOM 808 C C . TRP A 1 102 ? 7.046 8.426 -3.702 1.00 86.19 102 TRP A C 1
ATOM 810 O O . TRP A 1 102 ? 6.833 7.566 -2.849 1.00 86.19 102 TRP A O 1
ATOM 820 N N . LEU A 1 103 ? 8.249 8.991 -3.855 1.00 88.12 103 LEU A N 1
ATOM 821 C CA . LEU A 1 103 ? 9.391 8.661 -3.010 1.00 88.12 103 LEU A CA 1
ATOM 822 C C . LEU A 1 103 ? 9.202 9.216 -1.594 1.00 88.12 103 LEU A C 1
ATOM 824 O O . LEU A 1 103 ? 9.570 8.535 -0.642 1.00 88.12 103 LEU A O 1
ATOM 828 N N . GLU A 1 104 ? 8.577 10.387 -1.461 1.00 88.69 104 GLU A N 1
ATOM 829 C CA . GLU A 1 104 ? 8.211 10.985 -0.169 1.00 88.69 104 GLU A CA 1
ATOM 830 C C . GLU A 1 104 ? 7.176 10.153 0.593 1.00 88.69 104 GLU A C 1
ATOM 832 O O . GLU A 1 104 ? 7.233 10.061 1.815 1.00 88.69 104 GLU A O 1
ATOM 837 N N . THR A 1 105 ? 6.257 9.497 -0.120 1.00 89.75 105 THR A N 1
ATOM 838 C CA . THR A 1 105 ? 5.235 8.623 0.486 1.00 89.75 105 THR A CA 1
ATOM 839 C C . THR A 1 105 ? 5.664 7.160 0.580 1.00 89.75 105 THR A C 1
ATOM 841 O O . THR A 1 105 ? 4.930 6.329 1.119 1.00 89.75 105 THR A O 1
ATOM 844 N N . CYS A 1 106 ? 6.847 6.820 0.057 1.00 91.00 106 CYS A N 1
ATOM 845 C CA . CYS A 1 106 ? 7.356 5.457 0.036 1.00 91.00 106 CYS A CA 1
ATOM 846 C C . CYS A 1 106 ? 7.768 5.014 1.441 1.00 91.00 106 CYS A C 1
ATOM 848 O O . CYS A 1 106 ? 8.840 5.369 1.929 1.00 91.00 106 CYS A O 1
ATOM 850 N N . GLN A 1 107 ? 6.985 4.121 2.034 1.00 92.88 107 GLN A N 1
ATOM 851 C CA . GLN A 1 107 ? 7.269 3.541 3.345 1.00 92.88 107 GLN A CA 1
ATOM 852 C C . GLN A 1 107 ? 7.267 2.011 3.301 1.00 92.88 107 GLN A C 1
ATOM 854 O O . GLN A 1 107 ? 6.602 1.391 2.465 1.00 92.88 107 GLN A O 1
ATOM 859 N N . ARG A 1 108 ? 8.036 1.388 4.202 1.00 93.12 108 ARG A N 1
ATOM 860 C CA . ARG A 1 108 ? 7.984 -0.065 4.412 1.00 93.12 108 ARG A CA 1
ATOM 861 C C . ARG A 1 108 ? 6.741 -0.424 5.215 1.00 93.12 108 ARG A C 1
ATOM 863 O O . ARG A 1 108 ? 6.338 0.308 6.114 1.00 93.12 108 ARG A O 1
ATOM 870 N N . THR A 1 109 ? 6.150 -1.566 4.900 1.00 92.19 109 THR A N 1
ATOM 871 C CA . THR A 1 109 ? 5.063 -2.133 5.701 1.00 92.19 109 THR A CA 1
ATOM 872 C C . THR A 1 109 ? 5.589 -2.582 7.058 1.00 92.19 109 THR A C 1
ATOM 874 O O . THR A 1 109 ? 6.655 -3.195 7.138 1.00 92.19 109 THR A O 1
ATOM 877 N N . ILE A 1 110 ? 4.806 -2.354 8.100 1.00 91.19 110 ILE A N 1
ATOM 878 C CA . ILE A 1 110 ? 5.037 -2.887 9.436 1.00 91.19 110 ILE A CA 1
ATOM 879 C C . ILE A 1 110 ? 4.566 -4.340 9.450 1.00 91.19 110 ILE A C 1
ATOM 881 O O . ILE A 1 110 ? 3.478 -4.651 8.962 1.00 91.19 110 ILE A O 1
ATOM 885 N N . ARG A 1 111 ? 5.397 -5.224 10.001 1.00 89.69 111 ARG A N 1
ATOM 886 C CA . ARG A 1 111 ? 5.110 -6.651 10.155 1.00 89.69 111 ARG A CA 1
ATOM 887 C C . ARG A 1 111 ? 5.128 -6.975 11.639 1.00 89.69 111 ARG A C 1
ATOM 889 O O . ARG A 1 111 ? 6.126 -6.715 12.306 1.00 89.69 111 ARG A O 1
ATOM 896 N N . MET A 1 112 ? 4.036 -7.519 12.149 1.00 83.94 112 MET A N 1
ATOM 897 C CA . MET A 1 112 ? 3.908 -7.935 13.541 1.00 83.94 112 MET A CA 1
ATOM 898 C C . MET A 1 112 ? 3.569 -9.414 13.580 1.00 83.94 112 MET A C 1
ATOM 900 O O . MET A 1 112 ? 2.710 -9.867 12.828 1.00 83.94 112 MET A O 1
ATOM 904 N N . VAL A 1 113 ? 4.219 -10.144 14.475 1.00 81.94 113 VAL A N 1
ATOM 905 C CA . VAL A 1 113 ? 3.885 -11.533 14.787 1.00 81.94 113 VAL A CA 1
ATOM 906 C C . VAL A 1 113 ? 3.209 -11.541 16.148 1.00 81.94 113 VAL A C 1
ATOM 908 O O . VAL A 1 113 ? 3.675 -10.876 17.081 1.00 81.94 113 VAL A O 1
ATOM 911 N N . ALA A 1 114 ? 2.109 -12.275 16.270 1.00 69.75 114 ALA A N 1
ATOM 912 C CA . ALA A 1 114 ? 1.540 -12.590 17.570 1.00 69.75 114 ALA A CA 1
ATOM 913 C C . ALA A 1 114 ? 2.055 -13.972 17.985 1.00 69.75 114 ALA A C 1
ATOM 915 O O . ALA A 1 114 ? 1.783 -14.976 17.339 1.00 69.75 114 ALA A O 1
ATOM 916 N N . ARG A 1 115 ? 2.852 -14.031 19.056 1.00 63.56 115 ARG A N 1
ATOM 917 C CA . ARG A 1 115 ? 3.336 -15.294 19.629 1.00 63.56 115 ARG A CA 1
ATOM 918 C C . ARG A 1 115 ? 2.964 -15.316 21.101 1.00 63.56 115 ARG A C 1
ATOM 920 O O . ARG A 1 115 ? 3.334 -14.413 21.843 1.00 63.56 115 ARG A O 1
ATOM 927 N N . ASN A 1 116 ? 2.233 -16.345 21.525 1.00 60.09 116 ASN A N 1
ATOM 928 C CA . ASN A 1 116 ? 1.820 -16.546 22.920 1.00 60.09 116 ASN A CA 1
ATOM 929 C C . ASN A 1 116 ? 1.050 -15.354 23.532 1.00 60.09 116 ASN A C 1
ATOM 931 O O . ASN A 1 116 ? 1.206 -15.057 24.712 1.00 60.09 116 ASN A O 1
ATOM 935 N N . GLY A 1 117 ? 0.236 -14.649 22.739 1.00 65.25 117 GLY A N 1
ATOM 936 C CA . GLY A 1 117 ? -0.535 -13.488 23.208 1.00 65.25 117 GLY A CA 1
ATOM 937 C C . GLY A 1 117 ? 0.253 -12.173 23.286 1.00 65.25 117 GLY A C 1
ATOM 938 O O . GLY A 1 117 ? -0.347 -11.128 23.534 1.00 65.25 117 GLY A O 1
ATOM 939 N N . GLU A 1 118 ? 1.559 -12.186 23.007 1.00 71.56 118 GLU A N 1
ATOM 940 C CA . GLU A 1 118 ? 2.376 -10.979 22.880 1.00 71.56 118 GLU A CA 1
ATOM 94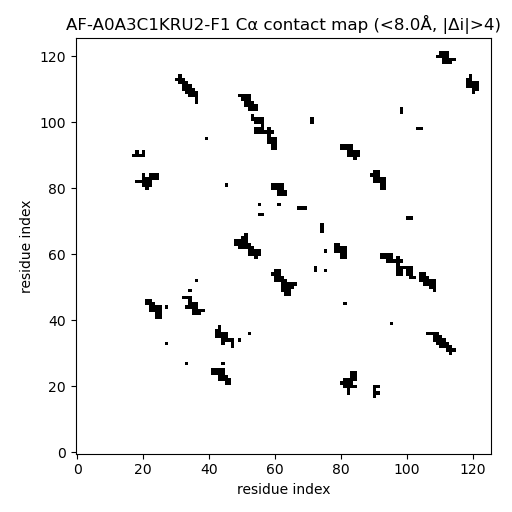1 C C . GLU A 1 118 ? 2.595 -10.609 21.408 1.00 71.56 118 GLU A C 1
ATOM 943 O O . GLU A 1 118 ? 2.897 -11.459 20.566 1.00 71.56 118 GLU A O 1
ATOM 948 N N . ARG A 1 119 ? 2.468 -9.315 21.095 1.00 72.81 119 ARG A N 1
ATOM 949 C CA . ARG A 1 119 ? 2.741 -8.764 19.761 1.00 72.81 119 ARG A CA 1
ATOM 950 C C . ARG A 1 119 ? 4.168 -8.248 19.704 1.00 72.81 119 ARG A C 1
ATOM 952 O O . ARG A 1 119 ? 4.521 -7.346 20.460 1.00 72.81 119 ARG A O 1
ATOM 959 N N . ARG A 1 120 ? 4.970 -8.777 18.783 1.00 79.56 120 ARG A N 1
ATOM 960 C CA . ARG A 1 120 ? 6.356 -8.342 18.563 1.00 79.56 120 ARG A CA 1
ATOM 961 C C . ARG A 1 120 ? 6.578 -8.015 17.083 1.00 79.56 120 ARG A C 1
ATOM 963 O O . ARG A 1 120 ? 5.897 -8.606 16.240 1.00 79.56 120 ARG A O 1
ATOM 970 N N . PRO A 1 121 ? 7.482 -7.078 16.744 1.00 80.25 121 PRO A N 1
ATOM 971 C CA . PRO A 1 121 ? 7.913 -6.893 15.362 1.00 80.25 121 PRO A CA 1
ATOM 972 C C . PRO A 1 121 ? 8.384 -8.229 14.782 1.00 80.25 121 PRO A C 1
ATOM 974 O O . PRO A 1 121 ? 9.063 -8.990 15.471 1.00 80.25 121 PRO A O 1
ATOM 977 N N . ALA A 1 122 ? 7.993 -8.535 13.547 1.00 77.25 122 ALA A N 1
ATOM 978 C CA . ALA A 1 122 ? 8.557 -9.680 12.846 1.00 77.25 122 ALA A CA 1
ATOM 979 C C . ALA A 1 122 ? 10.045 -9.416 12.598 1.00 77.25 122 ALA A C 1
ATOM 981 O O . ALA A 1 122 ? 10.393 -8.316 12.162 1.00 77.25 122 ALA A O 1
ATOM 982 N N . ASP A 1 123 ? 10.901 -10.411 12.834 1.00 72.25 123 ASP A N 1
ATOM 983 C CA . ASP A 1 123 ? 12.297 -10.313 12.420 1.00 72.25 123 ASP A CA 1
ATOM 984 C C . ASP A 1 123 ? 12.344 -10.109 10.899 1.00 72.25 123 ASP A C 1
ATOM 986 O O . ASP A 1 123 ? 11.712 -10.842 10.127 1.00 72.25 123 ASP A O 1
ATOM 990 N N . ASP A 1 124 ? 13.054 -9.067 10.468 1.00 58.50 124 ASP A N 1
ATOM 991 C CA . ASP A 1 124 ? 13.279 -8.786 9.056 1.00 58.50 124 ASP A CA 1
ATOM 992 C C . ASP A 1 124 ? 14.132 -9.933 8.493 1.00 58.50 124 ASP A C 1
ATOM 994 O O . ASP A 1 124 ? 15.349 -9.959 8.666 1.00 58.50 124 ASP A O 1
ATOM 998 N N . ALA A 1 125 ? 13.498 -10.908 7.833 1.00 52.16 125 ALA A N 1
ATOM 999 C CA . ALA A 1 125 ? 14.215 -11.890 7.028 1.00 52.16 125 ALA A CA 1
ATOM 1000 C C . ALA A 1 125 ? 14.906 -11.137 5.877 1.00 52.16 125 ALA A C 1
ATOM 1002 O O . ALA A 1 125 ? 14.253 -10.753 4.895 1.00 52.16 125 ALA A O 1
ATOM 1003 N N . ALA A 1 126 ? 16.193 -10.847 6.089 1.00 36.97 126 ALA A N 1
ATOM 1004 C CA . ALA A 1 126 ? 17.100 -10.181 5.161 1.00 36.97 126 ALA A CA 1
ATOM 1005 C C . ALA A 1 126 ? 17.212 -10.941 3.832 1.00 36.97 126 ALA A C 1
ATOM 1007 O O . ALA A 1 126 ? 17.283 -12.190 3.863 1.00 36.97 126 ALA A O 1
#

Organism: NCBI:txid287487

Foldseek 3Di:
DDDDDDPDDDDDDDDDPAPPQQWEWDDDPPQFKWWFDQDPNTTITGDPQFFKWWAAQQQFIWTDNDDDPDDHPPRPPPTHFRWYQDPVRGIDTDGDDGDPGRVVRIDTIFMWTRDPNDIDTDPPPD